Protein AF-A0A2V7F328-F1 (afdb_monomer)

Radius of gyration: 16.35 Å; Cα contacts (8 Å, |Δi|>4): 151; chains: 1; bounding box: 36×24×44 Å

Mean predicted aligned error: 2.73 Å

Nearest PDB structures (foldseek):
  1q6w-assembly2_C  TM=9.211E-01  e=1.352E-09  Archaeoglobus fulgidus DSM 4304
  4ffu-assembly2_K  TM=9.199E-01  e=1.652E-09  Sinorhizobium meliloti 1021
  4ffu-assembly1_D  TM=8.760E-01  e=1.766E-09  Sinorhizobium meliloti 1021
  2c2i-assembly1_B  TM=8.564E-01  e=2.804E-07  Mycobacterium tuberculosis H37Rv
  4rlj-assembly1_B  TM=7.854E-01  e=9.606E-06  Mycobacterium tuberculosis H37Rv

Solvent-accessible surface area (backbone atoms only — not comparable to full-atom values): 6686 Å² total; per-residue (Å²): 119,28,47,58,78,89,74,64,52,70,70,45,74,50,73,34,71,76,45,68,41,45,66,67,56,45,54,51,47,24,67,74,73,65,60,68,55,48,55,55,73,31,63,73,64,8,46,79,41,99,74,53,42,43,32,50,53,68,66,55,55,51,53,50,40,52,54,38,51,54,71,56,49,54,39,39,92,51,62,90,74,88,90,77,80,81,88,81,75,84,89,69,86,47,43,70,68,40,72,48,65,44,75,48,63,39,82,74,129

Structure (mmCIF, N/CA/C/O backbone):
data_AF-A0A2V7F328-F1
#
_entry.id   AF-A0A2V7F328-F1
#
loop_
_atom_site.group_PDB
_atom_site.id
_atom_site.type_symbol
_atom_site.label_atom_id
_atom_site.label_alt_id
_atom_site.label_comp_id
_atom_site.label_asym_id
_atom_site.label_entity_id
_atom_site.label_seq_id
_atom_site.pdbx_PDB_ins_code
_atom_site.Cartn_x
_atom_site.Cartn_y
_atom_site.Cartn_z
_atom_site.occupancy
_atom_site.B_iso_or_equiv
_atom_site.auth_seq_id
_atom_site.auth_comp_id
_atom_site.auth_asym_id
_atom_site.auth_atom_id
_atom_site.pdbx_PDB_model_num
ATOM 1 N N . MET A 1 1 ? -19.842 7.690 11.041 1.00 81.94 1 MET A N 1
ATOM 2 C CA . MET A 1 1 ? -19.012 7.800 12.256 1.00 81.94 1 MET A CA 1
ATOM 3 C C . MET A 1 1 ? -18.476 6.420 12.551 1.00 81.94 1 MET A C 1
ATOM 5 O O . MET A 1 1 ? -19.237 5.461 12.461 1.00 81.94 1 MET A O 1
ATOM 9 N N . GLY A 1 2 ? -17.175 6.339 12.792 1.00 93.62 2 GLY A N 1
ATOM 10 C CA . GLY A 1 2 ? -16.453 5.121 13.108 1.00 93.62 2 GLY A CA 1
ATOM 11 C C . GLY A 1 2 ? -16.752 4.644 14.517 1.00 93.62 2 GLY A C 1
ATOM 12 O O . GLY A 1 2 ? -17.668 5.135 15.177 1.00 93.62 2 GLY A O 1
ATOM 13 N N . ARG A 1 3 ? -15.959 3.677 14.958 1.00 95.12 3 ARG A N 1
ATOM 14 C CA . ARG A 1 3 ? -16.114 3.008 16.243 1.00 95.12 3 ARG A CA 1
ATOM 15 C C . ARG A 1 3 ? -15.183 3.594 17.290 1.00 95.12 3 ARG A C 1
ATOM 17 O O . ARG A 1 3 ? -14.041 3.942 16.978 1.00 95.12 3 ARG A O 1
ATOM 24 N N . PHE A 1 4 ? -15.664 3.684 18.518 1.00 95.81 4 PHE A N 1
ATOM 25 C CA . PHE A 1 4 ? -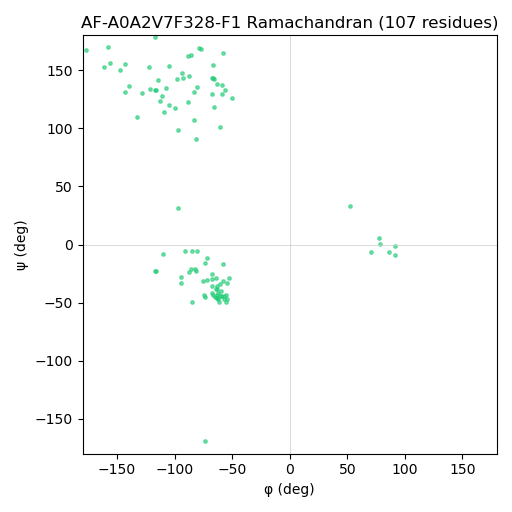14.857 3.946 19.701 1.00 95.81 4 PHE A CA 1
ATOM 26 C C . PHE A 1 4 ? -14.129 2.679 20.161 1.00 95.81 4 PHE A C 1
ATOM 28 O O . PHE A 1 4 ? -14.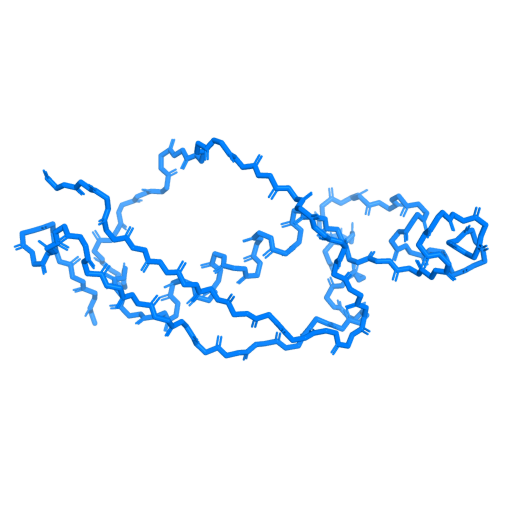382 1.576 19.674 1.00 95.81 4 PHE A O 1
ATOM 35 N N . TRP A 1 5 ? -13.187 2.853 21.086 1.00 95.25 5 TRP A N 1
ATOM 36 C CA . TRP A 1 5 ? -12.306 1.789 21.568 1.00 95.25 5 TRP A CA 1
ATOM 37 C C . TRP A 1 5 ? -13.081 0.581 22.107 1.00 95.25 5 TRP A C 1
ATOM 39 O O . TRP A 1 5 ? -12.77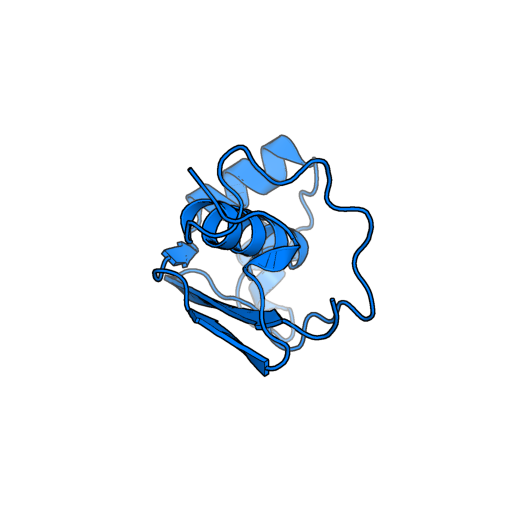8 -0.561 21.773 1.00 95.25 5 TRP A O 1
ATOM 49 N N . GLU A 1 6 ? -14.131 0.844 22.880 1.00 96.56 6 GLU A N 1
ATOM 50 C CA . GLU A 1 6 ? -14.942 -0.149 23.584 1.00 96.56 6 GLU A CA 1
ATOM 51 C C . GLU A 1 6 ? -15.832 -0.986 22.650 1.00 96.56 6 GLU A C 1
ATOM 53 O O . GLU A 1 6 ? -16.408 -1.985 23.075 1.00 96.56 6 GLU A O 1
ATOM 58 N N . GLU A 1 7 ? -15.961 -0.587 21.383 1.00 96.56 7 GLU A N 1
ATOM 59 C CA . GLU A 1 7 ? -16.775 -1.278 20.379 1.00 96.56 7 GLU A CA 1
ATOM 60 C C . GLU A 1 7 ? -15.981 -2.330 19.588 1.00 96.56 7 GLU A C 1
ATOM 62 O O . GLU A 1 7 ? -16.556 -3.054 18.772 1.00 96.56 7 GLU A O 1
ATOM 67 N N . PHE A 1 8 ? -14.665 -2.421 19.797 1.00 97.44 8 PHE A N 1
ATOM 68 C CA . PHE A 1 8 ? -13.829 -3.435 19.165 1.00 97.44 8 PHE A CA 1
ATOM 69 C C . PHE A 1 8 ? -13.793 -4.727 19.980 1.00 97.44 8 PHE A C 1
ATOM 71 O O . PHE A 1 8 ? -13.777 -4.725 21.207 1.00 97.44 8 PHE A O 1
ATOM 78 N N . SER A 1 9 ? -13.736 -5.858 19.278 1.00 97.81 9 SER A N 1
ATOM 79 C CA . SER A 1 9 ? -13.490 -7.172 19.877 1.00 97.81 9 SER A CA 1
ATOM 80 C C . SER A 1 9 ? -12.243 -7.803 19.272 1.00 97.81 9 SER A C 1
ATOM 82 O O . SER A 1 9 ? -12.084 -7.832 18.051 1.00 97.81 9 SER A O 1
ATOM 84 N N . VAL A 1 10 ? -11.359 -8.351 20.112 1.00 98.31 10 VAL A N 1
ATOM 85 C CA . VAL A 1 10 ? -10.172 -9.081 19.640 1.00 98.31 10 VAL A CA 1
ATOM 86 C C . VAL A 1 10 ? -10.587 -10.219 18.706 1.00 98.31 10 VAL A C 1
ATOM 88 O O . VAL A 1 10 ? -11.489 -10.998 19.006 1.00 98.31 10 VAL A O 1
ATOM 91 N N . GLY A 1 11 ? -9.903 -10.319 17.567 1.00 98.25 11 GLY A N 1
ATOM 92 C CA . GLY A 1 11 ? -10.201 -11.288 16.516 1.00 98.25 11 GLY A CA 1
ATOM 93 C C . GLY A 1 11 ? -11.256 -10.828 15.510 1.00 98.25 11 GLY A C 1
ATOM 94 O O . GLY A 1 11 ? -11.449 -11.514 14.509 1.00 98.25 11 GLY A O 1
ATOM 95 N N . GLU A 1 12 ? -11.905 -9.679 15.717 1.00 97.94 12 GLU A N 1
ATOM 96 C CA . GLU A 1 12 ? -12.799 -9.114 14.711 1.00 97.94 12 GLU A CA 1
ATOM 97 C C . GLU A 1 12 ? -12.028 -8.767 13.433 1.00 97.94 12 GLU A C 1
ATOM 99 O O . GLU A 1 12 ? -10.917 -8.229 13.488 1.00 97.94 12 GLU A O 1
ATOM 104 N N . VAL A 1 13 ? -12.630 -9.078 12.281 1.00 98.00 13 VAL A N 1
ATOM 105 C CA . VAL A 1 13 ? -12.035 -8.886 10.958 1.00 98.00 13 VAL A CA 1
ATOM 106 C C . VAL A 1 13 ? -12.850 -7.899 10.132 1.00 98.00 13 VAL A C 1
ATOM 108 O O . VAL A 1 13 ? -14.064 -8.044 9.998 1.00 98.00 13 VAL A O 1
ATOM 111 N N . LEU A 1 14 ? -12.160 -6.949 9.500 1.00 97.12 14 LEU A N 1
ATOM 112 C CA . LEU A 1 14 ? -12.706 -6.120 8.429 1.00 97.12 14 LEU A CA 1
ATOM 113 C C . LEU A 1 14 ? -11.957 -6.380 7.130 1.00 97.12 14 LEU A C 1
ATOM 115 O O . LEU A 1 14 ? -10.729 -6.343 7.091 1.00 97.12 14 LEU A O 1
ATOM 119 N N . VAL A 1 15 ? -12.709 -6.566 6.048 1.00 98.00 15 VAL A N 1
ATOM 120 C CA . VAL A 1 15 ? -12.167 -6.661 4.690 1.00 98.00 15 VAL A CA 1
ATOM 121 C C . VAL A 1 15 ? -12.624 -5.442 3.901 1.00 98.00 15 VAL A C 1
ATOM 123 O O . VAL A 1 15 ? -13.820 -5.180 3.784 1.00 98.00 15 VAL A O 1
ATOM 126 N N . THR A 1 16 ? -11.677 -4.688 3.353 1.00 97.69 16 THR A N 1
ATOM 127 C CA . THR A 1 16 ? -11.971 -3.473 2.590 1.00 97.69 16 THR A CA 1
ATOM 128 C C . THR A 1 16 ? -12.480 -3.791 1.183 1.00 97.69 16 THR A C 1
ATOM 130 O O . THR A 1 16 ? -12.321 -4.898 0.659 1.00 97.69 16 THR A O 1
ATOM 133 N N . GLY A 1 17 ? -12.997 -2.765 0.502 1.00 96.12 17 GLY A N 1
ATOM 134 C CA . GLY A 1 17 ? -13.181 -2.804 -0.948 1.00 96.12 17 GLY A CA 1
ATOM 135 C C . GLY A 1 17 ? -11.869 -3.070 -1.699 1.00 96.12 17 GLY A C 1
ATOM 136 O O . GLY A 1 17 ? -10.772 -2.950 -1.147 1.00 96.12 17 GLY A O 1
ATOM 137 N N . ARG A 1 18 ? -11.987 -3.432 -2.977 1.00 97.06 18 ARG A N 1
ATOM 138 C CA . ARG A 1 18 ? -10.857 -3.731 -3.869 1.00 97.06 18 ARG A CA 1
ATOM 139 C C . ARG A 1 18 ? -10.450 -2.494 -4.664 1.00 97.06 18 ARG A C 1
ATOM 141 O O . ARG A 1 18 ? -11.309 -1.698 -5.032 1.00 97.06 18 ARG A O 1
ATOM 148 N N . ARG A 1 19 ? -9.161 -2.367 -4.979 1.00 97.00 19 ARG A N 1
ATOM 149 C CA . ARG A 1 19 ? -8.632 -1.284 -5.814 1.00 97.00 19 ARG A CA 1
ATOM 150 C C . ARG A 1 19 ? -7.517 -1.793 -6.717 1.00 97.00 19 ARG A C 1
ATOM 152 O O . ARG A 1 19 ? -6.599 -2.456 -6.242 1.00 97.00 19 ARG A O 1
ATOM 159 N N . THR A 1 20 ? -7.591 -1.469 -8.000 1.00 98.50 20 THR A N 1
ATOM 160 C CA . THR A 1 20 ? -6.518 -1.746 -8.962 1.00 98.50 20 THR A CA 1
ATOM 161 C C . THR A 1 20 ? -5.426 -0.690 -8.848 1.00 98.50 20 THR A C 1
ATOM 163 O O . THR A 1 20 ? -5.739 0.493 -8.736 1.00 98.50 20 THR A O 1
ATOM 166 N N . ILE A 1 21 ? -4.164 -1.118 -8.853 1.00 98.56 21 ILE A N 1
ATOM 167 C CA . ILE A 1 21 ? -3.002 -0.232 -8.945 1.00 98.56 21 ILE A CA 1
ATOM 168 C C . ILE A 1 21 ? -2.682 -0.015 -10.417 1.00 98.56 21 ILE A C 1
ATOM 170 O O . IL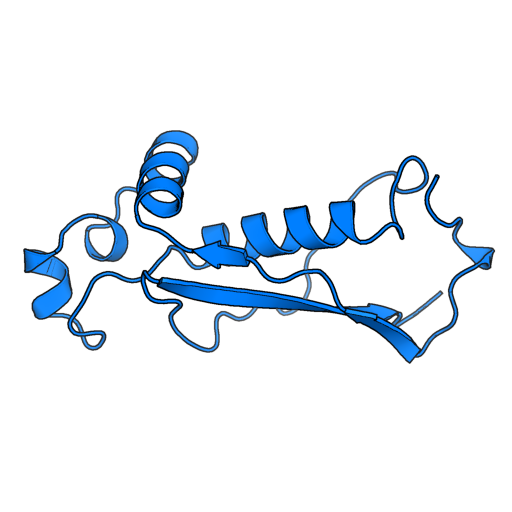E A 1 21 ? -2.438 -0.977 -11.143 1.00 98.56 21 ILE A O 1
ATOM 174 N N . ASP A 1 22 ? -2.672 1.236 -10.863 1.00 97.06 22 ASP A N 1
ATOM 175 C CA . ASP A 1 22 ? -2.342 1.577 -12.246 1.00 97.06 22 ASP A CA 1
ATOM 176 C C . ASP A 1 22 ? -1.080 2.443 -12.362 1.00 97.06 22 ASP A C 1
ATOM 178 O O . ASP A 1 22 ? -0.435 2.810 -11.377 1.00 97.06 22 ASP A O 1
ATOM 182 N N . GLY A 1 23 ? -0.698 2.767 -13.600 1.00 97.25 23 GLY A N 1
ATOM 183 C CA . GLY A 1 23 ? 0.473 3.609 -13.830 1.00 97.25 23 GLY A CA 1
ATOM 184 C C . GLY A 1 23 ? 0.305 5.051 -13.363 1.00 97.25 23 GLY A C 1
ATOM 185 O O . GLY A 1 23 ? 1.294 5.686 -13.006 1.00 97.25 23 GLY A O 1
ATOM 186 N N . GLY A 1 24 ? -0.926 5.558 -13.300 1.00 98.19 24 GLY A N 1
ATOM 187 C CA . GLY A 1 24 ? -1.207 6.877 -12.756 1.00 98.19 24 GLY A CA 1
ATOM 188 C C . GLY A 1 24 ? -0.935 6.945 -11.255 1.00 98.19 24 GLY A C 1
ATOM 189 O O . GLY A 1 24 ? -0.461 7.974 -10.777 1.00 98.19 24 GLY A O 1
ATOM 190 N N . ASP A 1 25 ? -1.197 5.874 -10.509 1.00 98.31 25 ASP A N 1
ATOM 191 C CA . ASP A 1 25 ? -0.838 5.782 -9.090 1.00 98.31 25 ASP A CA 1
ATOM 192 C C . ASP A 1 25 ? 0.668 5.880 -8.887 1.00 98.31 25 ASP A C 1
ATOM 194 O O . ASP A 1 25 ? 1.135 6.699 -8.097 1.00 98.31 25 ASP A O 1
ATOM 198 N N . VAL A 1 26 ? 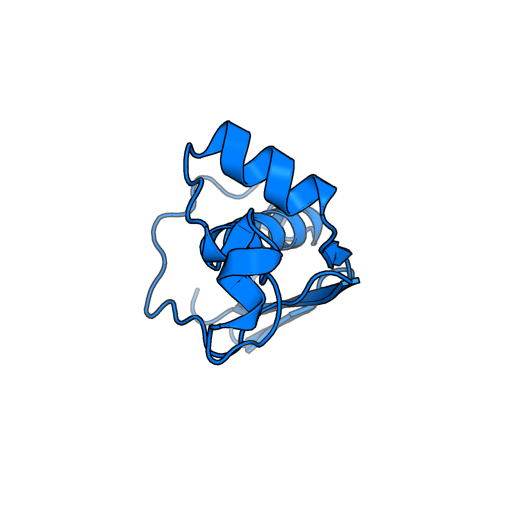1.428 5.088 -9.647 1.00 98.50 26 VAL A N 1
ATOM 199 C CA . VAL A 1 26 ? 2.892 5.055 -9.557 1.00 98.50 26 VAL A CA 1
ATOM 200 C C . VAL A 1 26 ? 3.493 6.401 -9.950 1.00 98.50 26 VAL A C 1
ATOM 202 O O . VAL A 1 26 ? 4.331 6.929 -9.222 1.00 98.50 26 VAL A O 1
ATOM 205 N N . SER A 1 27 ? 3.033 7.007 -11.049 1.00 98.25 27 SER A N 1
ATOM 206 C CA . SER A 1 27 ? 3.514 8.325 -11.478 1.00 98.25 27 SER A CA 1
ATOM 207 C C . SER A 1 27 ? 3.200 9.424 -10.462 1.00 98.25 27 SER A C 1
ATOM 209 O O . SER A 1 27 ? 4.068 10.243 -10.163 1.00 98.25 27 SER A O 1
ATOM 211 N N . ARG A 1 28 ? 1.982 9.450 -9.902 1.00 98.50 28 ARG A N 1
ATOM 212 C CA . ARG A 1 28 ? 1.606 10.445 -8.883 1.00 98.50 28 ARG A CA 1
ATOM 213 C C . ARG A 1 28 ? 2.371 10.236 -7.588 1.00 98.50 28 ARG A C 1
ATOM 215 O O . ARG A 1 28 ? 2.816 11.212 -6.996 1.00 98.50 28 ARG A O 1
ATOM 222 N N . TYR A 1 29 ? 2.539 8.988 -7.162 1.00 98.62 29 TYR A N 1
ATOM 223 C CA . TYR A 1 29 ? 3.281 8.678 -5.951 1.00 98.62 29 TYR A CA 1
ATOM 224 C C . TYR A 1 29 ? 4.753 9.045 -6.086 1.00 98.62 29 TYR A C 1
ATOM 226 O O . TYR A 1 29 ? 5.262 9.708 -5.194 1.00 98.62 29 TYR A O 1
ATOM 234 N N . ALA A 1 30 ? 5.404 8.706 -7.204 1.00 98.56 30 ALA A N 1
ATOM 235 C CA . ALA A 1 30 ? 6.777 9.126 -7.483 1.00 98.56 30 ALA A CA 1
ATOM 236 C C . ALA A 1 30 ? 6.917 10.656 -7.453 1.00 98.56 30 ALA A C 1
ATOM 238 O O . ALA A 1 30 ? 7.829 11.183 -6.824 1.00 98.56 30 ALA A O 1
ATOM 239 N N . GLY A 1 31 ? 5.972 11.381 -8.063 1.00 98.69 31 GLY A N 1
ATOM 240 C CA . GLY A 1 31 ? 5.948 12.845 -8.016 1.00 98.69 31 GLY A CA 1
ATOM 241 C C . GLY A 1 31 ? 5.737 13.417 -6.611 1.00 98.69 31 GLY A C 1
ATOM 242 O O . GLY A 1 31 ? 6.361 14.414 -6.262 1.00 98.69 31 GLY A O 1
ATOM 243 N N . LEU A 1 32 ? 4.882 12.787 -5.800 1.00 98.44 32 LEU A N 1
ATOM 244 C CA . LEU A 1 32 ? 4.587 13.216 -4.431 1.00 98.44 32 LEU A CA 1
ATOM 245 C C . LEU A 1 32 ? 5.733 12.910 -3.458 1.00 98.44 32 LEU A C 1
ATOM 247 O O . LEU A 1 32 ? 6.064 13.742 -2.620 1.00 98.44 32 LEU A O 1
ATOM 251 N N . SER A 1 33 ? 6.300 11.706 -3.532 1.00 98.50 33 SER A N 1
ATOM 252 C CA . SER A 1 33 ? 7.337 11.227 -2.614 1.00 98.50 33 SER A CA 1
ATOM 253 C C . SER A 1 33 ? 8.747 11.643 -3.033 1.00 98.50 33 SER A C 1
ATOM 255 O O . SER A 1 33 ? 9.653 11.642 -2.203 1.00 98.50 33 SER A O 1
ATOM 257 N N . GLY A 1 34 ? 8.944 11.973 -4.313 1.00 98.50 34 GLY A N 1
ATOM 258 C CA . GLY A 1 34 ? 10.257 12.172 -4.924 1.00 98.50 34 GLY A CA 1
ATOM 259 C C . GLY A 1 34 ? 10.983 10.868 -5.274 1.00 98.50 34 GLY A C 1
ATOM 260 O O . GLY A 1 34 ? 12.102 10.920 -5.784 1.00 98.50 34 GLY A O 1
ATOM 261 N N . ASP A 1 35 ? 10.380 9.701 -5.022 1.00 98.50 35 ASP A N 1
ATOM 262 C CA . ASP A 1 35 ? 10.988 8.406 -5.327 1.00 98.50 35 ASP A CA 1
ATOM 263 C C . ASP A 1 35 ? 10.800 8.037 -6.806 1.00 98.50 35 ASP A C 1
ATOM 265 O O . ASP A 1 35 ? 9.827 7.391 -7.208 1.00 98.50 35 ASP A O 1
ATOM 269 N N . PHE A 1 36 ? 11.778 8.442 -7.614 1.00 98.44 36 PHE A N 1
ATOM 270 C CA . PHE A 1 36 ? 11.894 8.105 -9.032 1.00 98.44 36 PHE A CA 1
ATOM 271 C C . PHE A 1 36 ? 12.837 6.924 -9.293 1.00 98.44 36 PHE A C 1
ATOM 273 O O . PHE A 1 36 ? 13.490 6.883 -10.336 1.00 98.44 36 PHE A O 1
ATOM 280 N N . ASN A 1 37 ? 12.945 5.961 -8.370 1.00 98.38 37 ASN A N 1
ATOM 281 C CA . ASN A 1 37 ? 13.736 4.756 -8.616 1.00 98.38 37 ASN A CA 1
ATOM 282 C C . ASN A 1 37 ? 13.352 4.119 -9.976 1.00 98.38 37 ASN A C 1
ATOM 284 O O . ASN A 1 37 ? 12.166 3.836 -10.195 1.00 98.38 37 ASN A O 1
ATOM 288 N N . PRO A 1 38 ? 14.322 3.870 -10.884 1.00 98.38 38 PRO A N 1
ATOM 289 C CA . PRO A 1 38 ? 14.062 3.347 -12.226 1.00 98.38 38 PRO A CA 1
ATOM 290 C C . PRO A 1 38 ? 13.223 2.069 -12.253 1.00 98.38 38 PRO A C 1
ATOM 292 O O . PRO A 1 38 ? 12.453 1.876 -13.189 1.00 98.38 38 PRO A O 1
ATOM 295 N N . LEU A 1 39 ? 13.286 1.238 -11.205 1.00 98.19 39 LEU A N 1
ATOM 296 C CA . LEU A 1 39 ? 12.444 0.046 -11.083 1.00 98.19 39 LEU A CA 1
ATOM 297 C C . LEU A 1 39 ? 10.938 0.352 -11.215 1.00 98.19 39 LEU A C 1
ATOM 299 O O . LEU A 1 39 ? 10.177 -0.470 -11.725 1.00 98.19 39 LEU A O 1
ATOM 303 N N . HIS A 1 40 ? 10.503 1.524 -10.754 1.00 98.38 40 HIS A N 1
ATOM 304 C CA . HIS A 1 40 ? 9.095 1.915 -10.735 1.00 98.38 40 HIS A CA 1
ATOM 305 C C . HIS A 1 40 ? 8.688 2.724 -11.971 1.00 98.38 40 HIS A C 1
ATOM 307 O O . HIS A 1 40 ? 7.527 2.683 -12.378 1.00 98.38 40 HIS A O 1
ATOM 313 N N . VAL A 1 41 ? 9.623 3.458 -12.585 1.00 98.12 41 VAL A N 1
ATOM 314 C CA . VAL A 1 41 ? 9.295 4.482 -13.594 1.00 98.12 41 VAL A CA 1
ATOM 315 C C . VAL A 1 41 ? 9.847 4.196 -14.991 1.00 98.12 41 VAL A C 1
ATOM 317 O O . VAL A 1 41 ? 9.245 4.645 -15.967 1.00 98.12 41 VAL A O 1
ATOM 320 N N . ASP A 1 42 ? 10.901 3.390 -15.120 1.00 98.25 42 ASP A N 1
ATOM 321 C CA . ASP A 1 42 ? 11.574 3.095 -16.388 1.00 98.25 42 ASP A CA 1
ATOM 322 C C . ASP A 1 42 ? 11.302 1.648 -16.831 1.00 98.25 42 ASP A C 1
ATOM 324 O O . ASP A 1 42 ? 11.703 0.676 -16.190 1.00 98.25 42 ASP A O 1
ATOM 328 N N . ALA A 1 43 ? 10.584 1.503 -17.946 1.00 97.88 43 ALA A N 1
ATOM 329 C CA . ALA A 1 43 ? 10.220 0.197 -18.480 1.00 97.88 43 ALA A CA 1
ATOM 330 C C . ALA A 1 43 ? 11.406 -0.557 -19.096 1.00 97.88 43 ALA A C 1
ATOM 332 O O . ALA A 1 43 ? 11.413 -1.784 -19.043 1.00 97.88 43 ALA A O 1
ATOM 333 N N . GLU A 1 44 ? 12.398 0.134 -19.664 1.00 98.50 44 GLU A N 1
ATOM 334 C CA . GLU A 1 44 ? 13.575 -0.513 -20.252 1.00 98.50 44 GLU A CA 1
ATOM 335 C C . GLU A 1 44 ? 14.516 -1.014 -19.162 1.00 98.50 44 GLU A C 1
ATOM 337 O O . GLU A 1 44 ? 14.955 -2.163 -19.214 1.00 98.50 44 GLU A O 1
ATOM 342 N N . TYR A 1 45 ? 14.751 -0.201 -18.128 1.00 98.44 45 TYR A N 1
ATOM 343 C CA . TYR A 1 45 ? 15.510 -0.633 -16.956 1.00 98.44 45 TYR A CA 1
ATOM 344 C C . TYR A 1 45 ? 14.868 -1.863 -16.302 1.00 98.44 45 TYR A C 1
ATOM 346 O O . TYR A 1 45 ? 15.544 -2.855 -16.018 1.00 98.44 45 TYR A O 1
ATOM 354 N N . ALA A 1 46 ? 13.547 -1.829 -16.096 1.00 98.00 46 ALA A N 1
ATOM 355 C CA . ALA A 1 46 ? 12.845 -2.875 -15.365 1.00 98.00 46 ALA A CA 1
ATOM 356 C C . ALA A 1 46 ? 12.900 -4.258 -16.048 1.00 98.00 46 ALA A C 1
ATOM 358 O O . ALA A 1 46 ? 12.928 -5.271 -15.344 1.00 98.00 46 ALA A O 1
ATOM 359 N N . LYS A 1 47 ? 13.008 -4.323 -17.387 1.00 98.19 47 LYS A N 1
ATOM 360 C CA . LYS A 1 47 ? 13.182 -5.585 -18.143 1.00 98.19 47 LYS A CA 1
ATOM 361 C C . LYS A 1 47 ? 14.419 -6.378 -17.723 1.00 98.19 47 LYS A C 1
ATOM 363 O O . LYS A 1 47 ? 14.409 -7.601 -17.804 1.00 98.19 47 LYS A O 1
ATOM 368 N N . ALA A 1 48 ? 15.479 -5.692 -17.293 1.00 98.12 48 ALA A N 1
ATOM 369 C CA . ALA A 1 48 ? 16.729 -6.320 -16.865 1.00 98.12 48 ALA A CA 1
ATOM 370 C C . ALA A 1 48 ? 16.709 -6.771 -15.392 1.00 98.12 48 ALA A C 1
ATOM 372 O O . ALA A 1 48 ? 17.663 -7.386 -14.916 1.00 98.12 48 ALA A O 1
ATOM 373 N N . THR A 1 49 ? 15.646 -6.457 -14.651 1.00 97.88 49 THR A N 1
ATOM 374 C CA . THR A 1 49 ? 15.505 -6.827 -13.238 1.00 97.88 49 THR A CA 1
ATOM 375 C C . THR A 1 49 ? 14.853 -8.208 -13.095 1.00 97.88 49 THR A C 1
ATOM 377 O O . THR A 1 49 ? 14.170 -8.657 -14.017 1.00 97.88 49 THR A O 1
ATOM 380 N N . PRO A 1 50 ? 14.957 -8.873 -11.927 1.00 97.50 50 PRO A N 1
ATOM 381 C CA . PRO A 1 50 ? 14.263 -10.143 -11.679 1.00 97.50 50 PRO A CA 1
ATOM 382 C C . PRO A 1 50 ? 12.735 -10.083 -11.830 1.00 97.50 50 PRO A C 1
ATOM 384 O O . PRO A 1 50 ? 12.093 -11.124 -11.942 1.00 97.50 50 PRO A O 1
ATOM 387 N N . PHE A 1 51 ? 12.142 -8.885 -11.821 1.00 97.06 51 PHE A N 1
ATOM 388 C CA . PHE A 1 51 ? 10.705 -8.701 -12.010 1.00 97.06 51 PHE A CA 1
ATOM 389 C C . PHE A 1 51 ? 10.286 -8.721 -13.487 1.00 97.06 51 PHE A C 1
ATOM 391 O O . PHE A 1 51 ? 9.124 -9.006 -13.769 1.00 97.06 51 PHE A O 1
ATOM 398 N N . GLY A 1 52 ? 11.207 -8.430 -14.418 1.00 97.94 52 GLY A N 1
ATOM 399 C CA . GLY A 1 52 ? 10.974 -8.405 -15.871 1.00 97.94 52 GLY A CA 1
ATOM 400 C C . GLY A 1 52 ? 10.103 -7.248 -16.384 1.00 97.94 52 GLY A C 1
ATOM 401 O O . GLY A 1 52 ? 9.960 -7.070 -17.592 1.00 97.94 52 GLY A O 1
ATOM 402 N N . GLU A 1 53 ? 9.532 -6.450 -15.487 1.00 97.94 53 GLU A N 1
ATOM 403 C CA . GLU A 1 53 ? 8.673 -5.304 -15.770 1.00 97.94 53 GLU A CA 1
ATOM 404 C C . GLU A 1 53 ? 8.657 -4.348 -14.571 1.00 97.94 53 GLU A C 1
ATOM 406 O O . GLU A 1 53 ? 9.155 -4.677 -13.489 1.00 97.94 53 GLU A O 1
ATOM 411 N N . ARG A 1 54 ? 8.084 -3.154 -14.756 1.00 98.19 54 ARG A N 1
ATOM 412 C CA . ARG A 1 54 ? 7.925 -2.198 -13.655 1.00 98.19 54 ARG A CA 1
ATOM 413 C C . ARG A 1 54 ? 6.965 -2.756 -12.612 1.00 98.19 54 ARG A C 1
ATOM 415 O O . ARG A 1 54 ? 5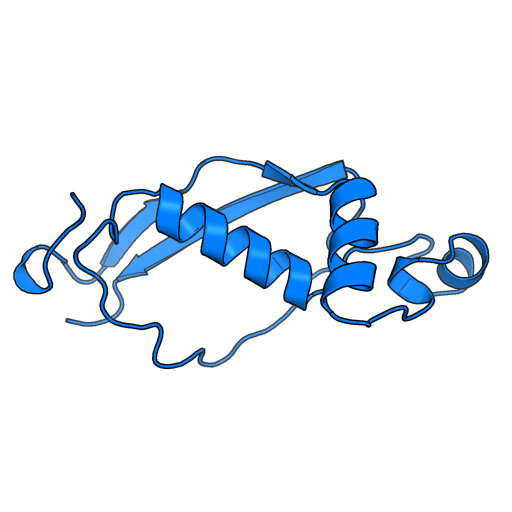.926 -3.324 -12.941 1.00 98.19 54 ARG A O 1
ATOM 422 N N . VAL A 1 55 ? 7.278 -2.498 -11.353 1.00 98.44 55 VAL A N 1
ATOM 423 C CA . VAL A 1 55 ? 6.423 -2.825 -10.205 1.00 98.44 55 VAL A CA 1
ATOM 424 C C . VAL A 1 55 ? 6.123 -1.548 -9.432 1.00 98.44 55 VAL A C 1
ATOM 426 O O . VAL A 1 55 ? 6.903 -0.600 -9.486 1.00 98.44 55 VAL A O 1
ATOM 429 N N . ALA A 1 56 ? 4.995 -1.485 -8.736 1.00 98.56 56 ALA A N 1
ATOM 430 C CA . ALA A 1 56 ? 4.655 -0.347 -7.890 1.00 98.56 56 ALA A CA 1
ATOM 431 C C . ALA A 1 56 ? 5.612 -0.236 -6.688 1.00 98.56 56 ALA A C 1
ATOM 433 O O . ALA A 1 56 ? 6.175 -1.237 -6.233 1.00 98.56 56 ALA A O 1
ATOM 434 N N . HIS A 1 57 ? 5.779 0.973 -6.138 1.00 98.62 57 HIS A N 1
ATOM 435 C CA . HIS A 1 57 ? 6.524 1.165 -4.891 1.00 98.62 57 HIS A CA 1
ATOM 436 C C . HIS A 1 57 ? 5.883 0.361 -3.760 1.00 98.62 57 HIS A C 1
ATOM 438 O O . HIS A 1 57 ? 4.668 0.416 -3.564 1.00 98.62 57 HIS A O 1
ATOM 444 N N . GLY A 1 58 ? 6.692 -0.306 -2.934 1.00 98.00 58 GLY A N 1
ATOM 445 C CA . GLY A 1 58 ? 6.175 -0.975 -1.734 1.00 98.00 58 GLY A CA 1
ATOM 446 C C . GLY A 1 58 ? 5.387 -0.003 -0.846 1.00 98.00 58 GLY A C 1
ATOM 447 O O . GLY A 1 58 ? 4.243 -0.266 -0.479 1.00 98.00 58 GLY A O 1
ATOM 448 N N . ILE A 1 59 ? 5.936 1.185 -0.584 1.00 98.12 59 ILE A N 1
ATOM 449 C CA . ILE A 1 59 ? 5.277 2.190 0.265 1.00 98.12 59 ILE A CA 1
ATOM 450 C C . ILE A 1 59 ? 4.003 2.759 -0.387 1.00 98.12 59 ILE A C 1
ATOM 452 O O . ILE A 1 59 ? 3.047 3.051 0.329 1.00 98.12 59 ILE A O 1
ATOM 456 N N . LEU A 1 60 ? 3.914 2.832 -1.722 1.00 98.50 60 LEU A N 1
ATOM 457 C CA . LEU A 1 60 ? 2.652 3.162 -2.401 1.00 98.50 60 LEU A CA 1
ATOM 458 C C . LEU A 1 60 ? 1.563 2.141 -2.054 1.00 98.50 60 LEU A C 1
ATOM 460 O O . LEU A 1 60 ? 0.443 2.527 -1.728 1.00 98.50 60 LEU A O 1
ATOM 464 N N . THR A 1 61 ? 1.880 0.844 -2.064 1.00 98.06 61 THR A N 1
ATOM 465 C CA . THR A 1 61 ? 0.890 -0.190 -1.714 1.00 98.06 61 THR A CA 1
ATOM 466 C C . THR A 1 61 ? 0.415 -0.062 -0.264 1.00 98.06 61 THR A C 1
ATOM 468 O O . THR A 1 61 ? -0.773 -0.231 0.012 1.00 98.06 61 THR A O 1
ATOM 471 N N . LEU A 1 62 ? 1.306 0.334 0.653 1.00 97.75 62 LEU A N 1
ATOM 472 C CA . LEU A 1 62 ? 0.952 0.652 2.037 1.00 97.75 62 LEU A CA 1
ATOM 473 C C . LEU A 1 62 ? 0.059 1.899 2.130 1.00 97.75 62 LEU A C 1
ATOM 475 O O . LEU A 1 62 ? -0.931 1.879 2.856 1.00 97.75 62 LEU A O 1
ATOM 479 N N . ALA A 1 63 ? 0.370 2.962 1.382 1.00 97.50 63 ALA A N 1
ATOM 480 C CA . ALA A 1 63 ? -0.439 4.180 1.350 1.00 97.50 63 ALA A CA 1
ATOM 481 C C . ALA A 1 63 ? -1.856 3.907 0.817 1.00 97.50 63 ALA A C 1
ATOM 483 O O . ALA A 1 63 ? -2.840 4.378 1.388 1.00 97.50 63 ALA A O 1
ATOM 484 N N . VAL A 1 64 ? -1.970 3.091 -0.236 1.00 98.00 64 VAL A N 1
ATOM 485 C CA . VAL A 1 64 ? -3.258 2.634 -0.773 1.00 98.00 64 VAL A CA 1
ATOM 486 C C . VAL A 1 64 ? -4.017 1.801 0.256 1.00 98.00 64 VAL A C 1
ATOM 488 O O . VAL A 1 64 ? -5.196 2.067 0.488 1.00 98.00 64 VAL A O 1
ATOM 491 N N . SER A 1 65 ? -3.341 0.852 0.912 1.00 97.31 65 SER A N 1
ATOM 492 C CA . SER A 1 65 ? -3.928 0.060 1.995 1.00 97.31 65 SER A CA 1
ATOM 493 C C . SER A 1 65 ? -4.486 0.965 3.093 1.00 97.31 65 SER A C 1
ATOM 495 O O . SER A 1 65 ? -5.651 0.831 3.445 1.00 97.31 65 SER A O 1
ATOM 497 N N . HIS A 1 66 ? -3.717 1.942 3.577 1.00 96.06 66 HIS A N 1
ATOM 498 C CA . HIS A 1 66 ? -4.167 2.878 4.610 1.00 96.06 66 HIS A CA 1
ATOM 499 C C . HIS A 1 66 ? -5.400 3.691 4.174 1.00 96.06 66 HIS A C 1
ATOM 501 O O . HIS A 1 66 ? -6.347 3.852 4.943 1.00 96.06 66 HIS A O 1
ATOM 507 N N . GLY A 1 67 ? -5.452 4.129 2.912 1.00 95.81 67 GLY A N 1
ATOM 508 C CA . GLY A 1 67 ? -6.652 4.751 2.348 1.00 95.81 67 GLY A CA 1
ATOM 509 C C . GLY A 1 67 ? -7.874 3.823 2.368 1.00 95.81 67 GLY A C 1
ATOM 510 O O . GLY A 1 67 ? -8.958 4.239 2.773 1.00 95.81 67 GLY A O 1
ATOM 511 N N . GLN A 1 68 ? -7.708 2.551 1.988 1.00 96.81 68 GLN A N 1
ATOM 512 C CA . GLN A 1 68 ? -8.782 1.549 2.035 1.00 96.81 68 GLN A CA 1
ATOM 513 C C . GLN A 1 68 ? -9.269 1.286 3.467 1.00 96.81 68 GLN A C 1
ATOM 515 O O . GLN A 1 68 ? -10.469 1.124 3.676 1.00 96.81 68 GLN A O 1
ATOM 520 N N . GLN A 1 69 ? -8.357 1.267 4.442 1.00 95.50 69 GLN A N 1
ATOM 521 C CA . GLN A 1 69 ? -8.675 1.092 5.860 1.00 95.50 69 GLN A CA 1
ATOM 522 C C . GLN A 1 69 ? -9.549 2.238 6.387 1.00 95.50 69 GLN A C 1
ATOM 524 O O . GLN A 1 69 ? -10.596 1.985 6.982 1.00 95.50 69 GLN A O 1
ATOM 529 N N . ASN A 1 70 ? -9.185 3.491 6.088 1.00 93.19 70 ASN A N 1
ATOM 530 C CA . ASN A 1 70 ? -9.988 4.661 6.462 1.00 93.19 70 ASN A CA 1
ATOM 531 C C . ASN A 1 70 ? -11.390 4.642 5.837 1.00 93.19 70 ASN A C 1
ATOM 533 O O . ASN A 1 70 ? -12.354 5.064 6.471 1.00 93.19 70 ASN A O 1
ATOM 537 N N . LEU A 1 71 ? -11.518 4.115 4.618 1.00 93.12 71 LEU A N 1
ATOM 538 C CA . LEU A 1 71 ? -12.802 3.944 3.933 1.00 93.12 71 LEU A CA 1
ATOM 539 C C . LEU A 1 71 ? -13.586 2.698 4.385 1.00 93.12 71 LEU A C 1
ATOM 541 O O . LEU A 1 71 ? -14.719 2.506 3.952 1.00 93.12 71 LEU A O 1
ATOM 545 N N . GLY A 1 72 ? -13.010 1.852 5.246 1.00 92.75 72 GLY 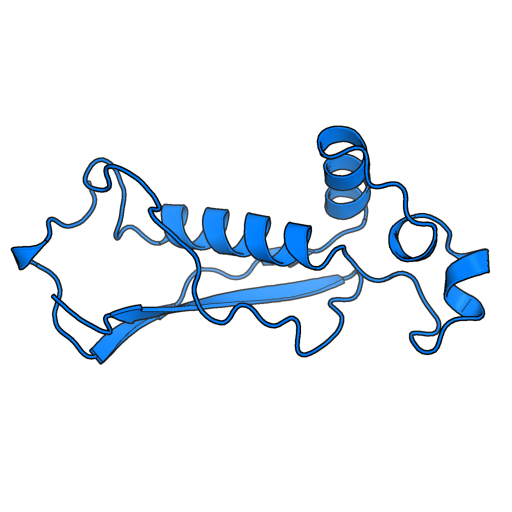A N 1
ATOM 546 C CA . GLY A 1 72 ? -13.662 0.650 5.772 1.00 92.75 72 GLY A CA 1
ATOM 547 C C . GLY A 1 72 ? -14.749 0.938 6.814 1.00 92.75 72 GLY A C 1
ATOM 548 O O . GLY A 1 72 ? -15.565 0.069 7.097 1.00 92.75 72 GLY A O 1
ATOM 549 N N . GLY A 1 73 ? -14.789 2.151 7.374 1.00 93.19 73 GLY A N 1
ATOM 550 C CA . GLY A 1 73 ? -15.827 2.580 8.318 1.00 93.19 73 GLY A CA 1
ATOM 551 C C . GLY A 1 73 ? -15.506 2.350 9.798 1.00 93.19 73 GLY A C 1
ATOM 552 O O . GLY A 1 73 ? -16.292 2.754 10.645 1.00 93.19 73 GLY A O 1
ATOM 553 N N . TRP A 1 74 ? -14.357 1.762 10.146 1.00 95.94 74 TRP A N 1
ATOM 554 C CA . TRP A 1 74 ? -13.946 1.613 11.552 1.00 95.94 74 TRP A CA 1
ATOM 555 C C . TRP A 1 74 ? -13.438 2.911 12.190 1.00 95.94 74 TRP A C 1
ATOM 557 O O . TRP A 1 74 ? -13.631 3.104 13.384 1.00 95.94 74 TRP A O 1
ATOM 567 N N . PHE A 1 75 ? -12.820 3.806 11.418 1.00 94.69 75 PHE A N 1
ATOM 568 C CA . PHE A 1 75 ? -11.981 4.885 11.964 1.00 94.69 75 PHE A CA 1
ATOM 569 C C . PHE A 1 75 ? -12.570 6.300 11.837 1.00 94.69 75 PHE A C 1
ATOM 571 O O . PHE A 1 75 ? -12.015 7.262 12.369 1.00 94.69 75 PHE A O 1
ATOM 578 N N . GLU A 1 76 ? -13.681 6.456 11.112 1.00 93.38 76 GLU A N 1
ATOM 579 C CA . GLU A 1 76 ? -14.218 7.758 10.697 1.00 93.38 76 GLU A CA 1
ATOM 580 C C . GLU A 1 76 ? -14.587 8.669 11.886 1.00 93.38 76 GLU A C 1
ATOM 582 O O . GLU A 1 76 ? -15.657 8.555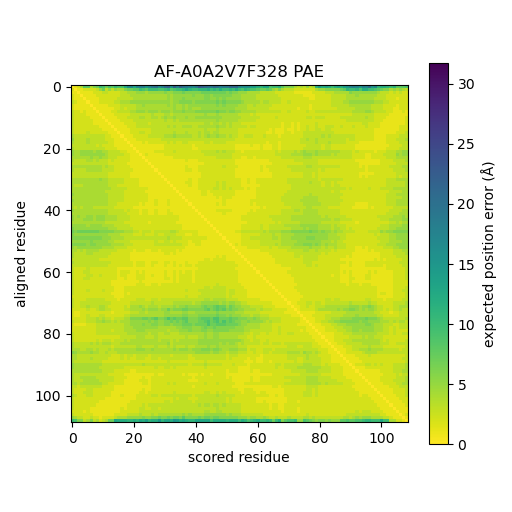 12.479 1.00 93.38 76 GLU A O 1
ATOM 587 N N . GLY A 1 77 ? -13.722 9.629 12.211 1.00 92.88 77 GLY A N 1
ATOM 588 C CA . GLY A 1 77 ? -13.972 10.604 13.277 1.00 92.88 77 GLY A CA 1
ATOM 589 C C . GLY A 1 77 ? -13.758 10.078 14.700 1.00 92.88 77 GLY A C 1
ATOM 590 O O . GLY A 1 77 ? -14.026 10.810 15.647 1.00 92.88 77 GLY A O 1
ATOM 591 N N . THR A 1 78 ? -13.260 8.849 14.861 1.00 95.62 78 THR A N 1
ATOM 592 C CA . THR A 1 78 ? -12.975 8.246 16.175 1.00 95.62 78 THR A CA 1
ATOM 593 C C . THR A 1 78 ? -11.492 7.957 16.393 1.00 95.62 78 THR A C 1
ATOM 595 O O . THR A 1 78 ? -11.031 7.905 17.531 1.00 95.62 78 THR A O 1
ATOM 598 N N . THR A 1 79 ? -10.707 7.811 15.322 1.00 94.00 79 THR A N 1
ATOM 599 C CA . THR A 1 79 ? -9.258 7.598 15.413 1.00 94.00 79 THR A CA 1
ATOM 600 C C . THR A 1 79 ? -8.498 8.911 15.574 1.00 94.00 79 THR A C 1
ATOM 602 O O . THR A 1 79 ? -8.685 9.845 14.798 1.00 94.00 79 THR A O 1
ATOM 605 N N . LEU A 1 80 ? -7.592 8.959 16.556 1.00 94.81 80 LEU A N 1
ATOM 606 C CA . LEU A 1 80 ? -6.741 10.125 16.814 1.00 94.81 80 LEU A CA 1
ATOM 607 C C . LEU A 1 80 ? -5.476 10.135 15.945 1.00 94.81 80 LEU A C 1
ATOM 609 O O . LEU A 1 80 ? -5.153 11.153 15.338 1.00 94.81 80 LEU A O 1
ATOM 613 N N . ALA A 1 81 ? -4.745 9.017 15.897 1.00 94.12 81 ALA A N 1
ATOM 614 C CA . ALA A 1 81 ? -3.494 8.902 15.151 1.00 94.12 81 ALA A CA 1
ATOM 615 C C . ALA A 1 81 ? -3.110 7.438 14.894 1.00 94.12 81 ALA A C 1
ATOM 617 O O . ALA A 1 81 ? -3.415 6.557 15.697 1.00 94.12 81 ALA A O 1
ATOM 618 N N . LEU A 1 82 ? -2.362 7.202 13.811 1.00 94.69 82 LEU A N 1
ATOM 619 C CA . LEU A 1 82 ? -1.589 5.976 13.615 1.00 94.69 82 LEU A CA 1
ATOM 620 C C . LEU A 1 82 ? -0.251 6.128 14.350 1.00 94.69 82 LEU A C 1
ATOM 622 O O . LEU A 1 82 ? 0.608 6.893 13.915 1.00 94.69 82 LEU A O 1
ATOM 626 N N . LEU A 1 83 ? -0.087 5.427 15.472 1.00 96.06 83 LEU A N 1
ATOM 627 C CA . LEU A 1 83 ? 1.081 5.593 16.348 1.00 96.06 83 LEU A CA 1
ATOM 628 C C . LEU A 1 83 ? 2.317 4.813 15.886 1.00 96.06 83 LEU A C 1
ATOM 630 O O . LEU A 1 83 ? 3.435 5.146 16.273 1.00 96.06 83 LEU A O 1
ATOM 634 N N . GLY A 1 84 ? 2.135 3.785 15.061 1.00 95.56 84 GLY A N 1
ATOM 635 C CA . GLY A 1 84 ? 3.236 2.948 14.613 1.00 95.56 84 GLY A CA 1
ATOM 636 C C . GLY A 1 84 ? 2.809 1.886 13.613 1.00 95.56 84 GLY A C 1
ATOM 637 O O . GLY A 1 84 ? 1.625 1.628 13.401 1.00 95.56 84 GLY A O 1
ATOM 638 N N . LEU A 1 85 ? 3.813 1.281 12.989 1.00 96.31 85 LEU A N 1
ATOM 639 C CA . LEU A 1 85 ? 3.673 0.131 12.109 1.00 96.31 85 LEU A CA 1
ATOM 640 C C . LEU A 1 85 ? 4.727 -0.895 12.507 1.00 96.31 85 LEU A C 1
ATOM 642 O O . LEU A 1 85 ? 5.918 -0.705 12.258 1.00 96.31 85 LEU A O 1
ATOM 646 N N . ASP A 1 86 ? 4.284 -2.001 13.089 1.00 95.56 86 ASP A N 1
ATOM 647 C CA . ASP A 1 86 ? 5.177 -3.073 13.502 1.00 95.56 86 ASP A CA 1
ATOM 648 C C . ASP A 1 86 ? 5.331 -4.127 12.412 1.00 95.56 86 ASP A C 1
ATOM 650 O O . ASP A 1 86 ? 4.380 -4.503 11.728 1.00 95.56 86 ASP A O 1
ATOM 654 N N . ARG A 1 87 ? 6.547 -4.673 12.292 1.00 95.06 87 ARG A N 1
ATOM 655 C CA . ARG A 1 87 ? 6.846 -5.847 11.451 1.00 95.06 87 ARG A CA 1
ATOM 656 C C . ARG A 1 87 ? 6.371 -5.721 9.990 1.00 95.06 87 ARG A C 1
ATOM 658 O O . ARG A 1 87 ? 6.055 -6.731 9.366 1.00 95.06 87 ARG A O 1
ATOM 665 N N . LEU A 1 88 ? 6.387 -4.515 9.417 1.00 96.94 88 LEU A N 1
ATOM 666 C CA . LEU A 1 88 ? 6.047 -4.294 8.008 1.00 96.94 88 LEU A CA 1
ATOM 667 C C . LEU A 1 88 ? 6.978 -5.095 7.081 1.00 96.94 88 LEU A C 1
ATOM 669 O O . LEU A 1 88 ? 8.204 -5.035 7.215 1.00 96.94 88 LEU A O 1
ATOM 673 N N . ARG A 1 89 ? 6.405 -5.845 6.134 1.00 97.75 89 ARG A N 1
ATOM 674 C CA . ARG A 1 89 ? 7.135 -6.631 5.128 1.00 97.75 89 ARG A CA 1
ATOM 675 C C . ARG A 1 89 ? 6.446 -6.522 3.770 1.00 97.75 89 ARG A C 1
ATOM 677 O O . ARG A 1 89 ? 5.233 -6.673 3.687 1.00 97.75 89 ARG A O 1
ATOM 684 N N . PHE A 1 90 ? 7.235 -6.335 2.714 1.00 97.31 90 PHE A N 1
ATOM 685 C CA . PHE A 1 90 ? 6.784 -6.422 1.324 1.00 97.31 90 PHE A CA 1
ATOM 686 C C . PHE A 1 90 ? 7.124 -7.816 0.799 1.00 97.31 90 PHE A C 1
ATOM 688 O O . PHE A 1 90 ? 8.278 -8.103 0.495 1.00 97.31 90 PHE A O 1
ATOM 695 N N . THR A 1 91 ? 6.139 -8.712 0.794 1.00 97.12 91 THR A N 1
ATOM 696 C CA . THR A 1 91 ? 6.352 -10.148 0.546 1.00 97.12 91 THR A CA 1
ATOM 697 C C . THR A 1 91 ? 6.313 -10.530 -0.930 1.00 97.12 91 THR A C 1
ATOM 699 O O . THR A 1 91 ? 6.893 -11.543 -1.308 1.00 97.12 91 THR A O 1
ATOM 702 N N . ALA A 1 92 ? 5.652 -9.727 -1.763 1.00 97.06 92 ALA A N 1
ATOM 703 C CA . ALA A 1 92 ? 5.565 -9.913 -3.205 1.00 97.06 92 ALA A CA 1
ATOM 704 C C . ALA A 1 92 ? 5.496 -8.546 -3.910 1.00 97.06 92 ALA A C 1
ATOM 706 O O . ALA A 1 92 ? 4.987 -7.586 -3.319 1.00 97.06 92 ALA A O 1
ATOM 707 N N . PRO A 1 93 ? 6.001 -8.433 -5.151 1.00 97.56 93 PRO A N 1
ATOM 708 C CA . PRO A 1 93 ? 5.822 -7.227 -5.947 1.00 97.56 93 PRO A CA 1
ATOM 709 C C . PRO A 1 93 ? 4.349 -7.051 -6.322 1.00 97.56 93 PRO A C 1
ATOM 711 O O . PRO A 1 93 ? 3.669 -8.025 -6.638 1.00 97.56 93 PRO A O 1
ATOM 714 N N . VAL A 1 94 ? 3.885 -5.803 -6.347 1.00 98.38 94 VAL A N 1
ATOM 715 C CA . VAL A 1 94 ? 2.589 -5.445 -6.933 1.00 98.38 94 VAL A CA 1
ATOM 716 C C . VAL A 1 94 ? 2.847 -4.896 -8.326 1.00 98.38 94 VAL A C 1
ATOM 718 O O . VAL A 1 94 ? 3.553 -3.898 -8.487 1.00 98.38 94 VAL A O 1
ATOM 721 N N . LYS A 1 95 ? 2.314 -5.574 -9.336 1.00 97.94 95 LYS A N 1
ATOM 722 C CA . LYS A 1 95 ? 2.441 -5.190 -10.738 1.00 97.94 95 LYS A CA 1
ATOM 723 C C . LYS A 1 95 ? 1.367 -4.183 -11.125 1.00 97.94 95 LYS A C 1
ATOM 725 O O . LYS A 1 95 ? 0.360 -3.991 -10.444 1.00 97.94 95 LYS A O 1
ATOM 730 N N . PHE A 1 96 ? 1.592 -3.521 -12.249 1.00 98.00 96 PHE A N 1
ATOM 731 C CA . PHE A 1 96 ? 0.617 -2.607 -12.823 1.00 98.00 96 PHE A CA 1
ATOM 732 C C . PHE A 1 96 ? -0.586 -3.428 -13.306 1.00 98.00 96 PHE A C 1
ATOM 734 O O . PHE A 1 96 ? -0.422 -4.408 -14.026 1.00 98.00 96 PHE A O 1
ATOM 741 N N . GLY A 1 97 ? -1.793 -3.032 -12.908 1.00 97.94 97 GLY A N 1
ATOM 742 C CA . GLY A 1 97 ? -3.028 -3.775 -13.163 1.00 97.94 97 GLY A CA 1
ATOM 743 C C . GLY A 1 97 ? -3.411 -4.768 -12.060 1.00 97.94 97 GLY A C 1
ATOM 744 O O . GLY A 1 97 ? -4.542 -5.262 -12.070 1.00 97.94 97 GLY A O 1
ATOM 745 N N . ASP A 1 98 ? -2.543 -5.019 -11.074 1.00 98.50 98 ASP A N 1
ATOM 746 C CA . ASP A 1 98 ? -2.903 -5.853 -9.928 1.00 98.50 98 ASP A CA 1
ATOM 747 C C . ASP A 1 98 ? -3.979 -5.176 -9.076 1.00 98.50 98 ASP A C 1
ATOM 749 O O . ASP A 1 98 ? -3.994 -3.961 -8.869 1.00 98.50 98 ASP A O 1
ATOM 753 N N . THR A 1 99 ? -4.893 -5.987 -8.545 1.00 98.50 99 THR A N 1
ATOM 754 C CA . THR A 1 99 ? -5.959 -5.526 -7.651 1.00 98.50 99 THR A CA 1
ATOM 755 C C . THR A 1 99 ? -5.661 -5.915 -6.213 1.00 98.50 99 THR A C 1
ATOM 757 O O . THR A 1 99 ? -5.621 -7.101 -5.888 1.00 98.50 99 THR A O 1
ATOM 760 N N . VAL A 1 100 ? -5.555 -4.920 -5.335 1.00 98.06 100 VAL A N 1
ATOM 761 C CA . VAL A 1 100 ? -5.282 -5.095 -3.905 1.00 98.06 100 VAL A CA 1
ATOM 762 C C . VAL A 1 100 ? -6.534 -4.879 -3.050 1.00 98.06 100 VAL A C 1
ATOM 764 O O . VAL A 1 100 ? -7.467 -4.158 -3.421 1.00 98.06 100 VAL A O 1
ATOM 767 N N . ARG A 1 101 ? -6.559 -5.522 -1.883 1.00 97.81 101 ARG A N 1
ATOM 768 C CA . ARG A 1 101 ? -7.518 -5.291 -0.795 1.00 97.81 101 ARG A CA 1
ATOM 769 C C . ARG A 1 101 ? -6.796 -5.433 0.536 1.00 97.81 101 ARG A C 1
ATOM 771 O O . ARG A 1 101 ? -5.824 -6.185 0.613 1.00 97.81 101 ARG A O 1
ATOM 778 N N . THR A 1 102 ? -7.324 -4.793 1.565 1.00 98.25 102 THR A N 1
ATOM 779 C CA . THR A 1 102 ? -6.797 -4.901 2.920 1.00 98.25 102 THR A CA 1
ATOM 780 C C . THR A 1 102 ? -7.740 -5.725 3.776 1.00 98.25 102 THR A C 1
ATOM 782 O O . THR A 1 102 ? -8.955 -5.539 3.751 1.00 98.25 102 THR A O 1
ATOM 785 N N . GLU A 1 103 ? -7.163 -6.644 4.535 1.00 98.19 103 GLU A N 1
ATOM 786 C CA . GLU A 1 103 ? -7.829 -7.333 5.629 1.00 98.19 103 GLU A CA 1
ATOM 787 C C . GLU A 1 103 ? -7.183 -6.855 6.927 1.00 98.19 103 GLU A C 1
ATOM 789 O O . GLU A 1 103 ? -5.958 -6.845 7.052 1.00 98.19 103 GLU A O 1
ATOM 794 N N . MET A 1 104 ? -8.006 -6.404 7.865 1.00 97.50 104 MET A N 1
ATOM 795 C CA . MET A 1 104 ? -7.582 -5.957 9.184 1.00 97.50 104 MET A CA 1
ATOM 796 C C . MET A 1 104 ? -8.152 -6.896 10.229 1.00 97.50 104 MET A C 1
ATOM 798 O O . MET A 1 104 ? -9.306 -7.302 10.129 1.00 97.50 104 MET A O 1
ATOM 802 N N . THR A 1 105 ? -7.366 -7.184 11.259 1.00 98.12 105 THR A N 1
ATOM 803 C CA . THR A 1 105 ? -7.819 -7.947 12.421 1.00 98.12 105 THR A CA 1
ATOM 804 C C . THR A 1 105 ? -7.469 -7.186 13.684 1.00 98.12 105 THR A C 1
ATOM 806 O O . THR A 1 105 ? -6.310 -6.803 13.858 1.00 98.12 105 THR A O 1
ATOM 809 N N . VAL A 1 106 ? -8.436 -7.010 14.581 1.00 97.94 106 VAL A N 1
ATOM 810 C CA . VAL A 1 106 ? -8.177 -6.455 15.915 1.00 97.94 106 VAL A CA 1
ATOM 811 C C . VAL A 1 106 ? -7.309 -7.442 16.690 1.00 97.94 106 VAL A C 1
ATOM 813 O O . VAL A 1 106 ? -7.700 -8.593 16.903 1.00 97.94 106 VAL A O 1
ATOM 816 N N . LYS A 1 107 ? -6.108 -7.014 17.084 1.00 97.25 107 LYS A N 1
ATOM 817 C CA . LYS A 1 107 ? -5.160 -7.863 17.820 1.00 97.25 107 LYS A CA 1
ATOM 818 C C . LYS A 1 107 ? -5.256 -7.703 19.331 1.00 97.25 107 LYS A C 1
ATOM 820 O O . LYS A 1 107 ? -5.053 -8.687 20.034 1.00 97.25 107 LYS A O 1
ATOM 825 N N . GLU A 1 108 ? -5.568 -6.500 19.793 1.00 93.50 108 GLU A N 1
ATOM 826 C CA . GLU A 1 108 ? -5.6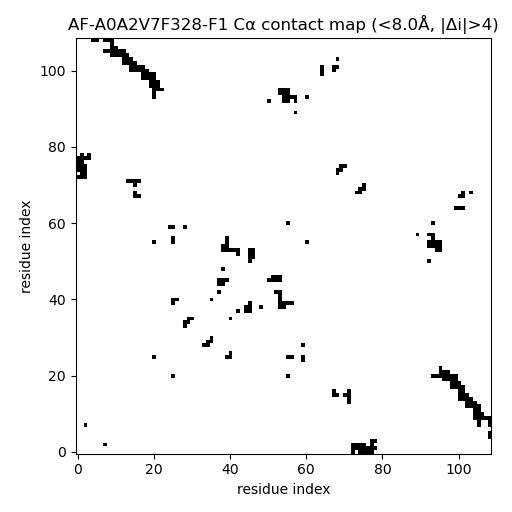37 -6.118 21.203 1.00 93.50 108 GLU A CA 1
ATOM 827 C C . GLU A 1 108 ? -6.570 -4.910 21.381 1.00 93.50 108 GLU A C 1
ATOM 829 O O . GLU A 1 108 ? -6.803 -4.170 20.420 1.00 93.50 108 GLU A O 1
ATOM 834 N N . THR A 1 109 ? -7.109 -4.772 22.594 1.00 85.94 109 THR A N 1
ATOM 835 C CA . THR A 1 109 ? -8.001 -3.713 23.104 1.00 85.94 109 THR A CA 1
ATOM 836 C C . THR A 1 109 ? -7.758 -3.530 24.603 1.00 85.94 109 THR A C 1
ATOM 838 O O . THR A 1 109 ? -7.198 -4.478 25.199 1.00 85.94 109 THR A O 1
#

Foldseek 3Di:
DADAPVPDDAFDKFKFDKDAAALVLQVVCCVVVVPPPCLAPPQVVVCPDPVNGRFHDPVSVVVVAVVRVCVRRHPPPHDDDDPDDPPDDDPDTHHHGDMDMDMDGHHDD

Secondary structure (DSSP, 8-state):
----GGG--TT-EEEPPPEE--HHHHHHHHHHH----HHHH-HHHHHTSTTSS-B--HHHHHHHHHHHHHTTTSSTTT--------S----SPPBTT-EE--EEE----

Sequence (109 aa):
MGRFWEEFSVGEVLVTGRRTIDGGDVSRYAGLSGDFNPLHVDAEYAKATPFGERVAHGILTLAVSHGQQNLGGWFEGTTLALLGLDRLRFTAPVKFGDTVRTEMTVKET

pLDDT: mean 96.9, std 2.38, range [81.94, 98.69]